Protein AF-A0A522UQ19-F1 (afdb_monomer_lite)

pLDDT: mean 93.89, std 5.87, range [55.84, 98.56]

Structure (mmCIF, N/CA/C/O backbone):
data_AF-A0A522UQ19-F1
#
_entry.id   AF-A0A522UQ19-F1
#
loop_
_atom_site.group_PDB
_atom_site.id
_atom_site.type_symbol
_atom_site.label_atom_id
_atom_site.label_alt_id
_atom_site.label_comp_id
_atom_site.label_asym_id
_atom_site.label_entity_id
_atom_site.label_seq_id
_atom_site.pdbx_PDB_ins_code
_atom_site.Cartn_x
_atom_site.Cartn_y
_atom_site.Cartn_z
_atom_site.occupancy
_atom_site.B_iso_or_equiv
_atom_site.auth_seq_id
_atom_site.auth_comp_id
_atom_site.auth_asym_id
_atom_site.auth_atom_id
_atom_site.pdbx_PDB_model_num
ATOM 1 N N . MET A 1 1 ? -5.947 -14.471 -11.072 1.00 60.84 1 MET A N 1
ATOM 2 C CA . MET A 1 1 ? -4.647 -14.147 -10.444 1.00 60.84 1 MET A CA 1
ATOM 3 C C . MET A 1 1 ? -3.530 -14.037 -11.478 1.00 60.84 1 MET A C 1
ATOM 5 O O . MET A 1 1 ? -3.002 -12.947 -11.583 1.00 60.84 1 MET A O 1
ATOM 9 N N . SER A 1 2 ? -3.228 -15.067 -12.293 1.00 78.19 2 SER A N 1
ATOM 10 C CA . SER A 1 2 ? -2.191 -14.959 -13.352 1.00 78.19 2 SER A CA 1
ATOM 11 C C . SER A 1 2 ? -2.476 -13.837 -14.357 1.00 78.19 2 SER A C 1
ATOM 13 O O . SER A 1 2 ? -1.659 -12.947 -14.506 1.00 78.19 2 SER A O 1
ATOM 15 N N . GLU A 1 3 ? -3.670 -13.799 -14.958 1.00 86.69 3 GLU A N 1
ATOM 16 C CA . GLU A 1 3 ? -3.995 -12.807 -15.999 1.00 86.69 3 GLU A CA 1
ATOM 17 C C . GLU A 1 3 ? -3.989 -11.355 -15.484 1.00 86.69 3 GLU A C 1
ATOM 19 O O . GLU A 1 3 ? -3.474 -10.456 -16.147 1.00 86.69 3 GLU A O 1
ATOM 24 N N . THR A 1 4 ? -4.497 -11.134 -14.266 1.00 88.00 4 THR A N 1
ATOM 25 C CA . THR A 1 4 ? -4.431 -9.840 -13.567 1.00 88.00 4 THR A CA 1
ATOM 26 C C . THR A 1 4 ? -2.983 -9.426 -13.307 1.00 88.00 4 THR A C 1
ATOM 28 O O . THR A 1 4 ? -2.610 -8.289 -13.587 1.00 88.00 4 THR A O 1
ATOM 31 N N . MET A 1 5 ? -2.151 -10.354 -12.822 1.00 88.75 5 MET A N 1
ATOM 32 C CA . MET A 1 5 ? -0.728 -10.111 -12.572 1.00 88.75 5 MET A CA 1
ATOM 33 C C . MET A 1 5 ? 0.027 -9.796 -13.863 1.00 88.75 5 MET A C 1
ATOM 35 O O . MET A 1 5 ? 0.856 -8.891 -13.892 1.00 88.75 5 MET A O 1
ATOM 39 N N . ASP A 1 6 ? -0.300 -10.497 -14.947 1.00 92.31 6 ASP A N 1
ATOM 40 C CA . ASP A 1 6 ? 0.312 -10.294 -16.256 1.00 92.31 6 ASP A CA 1
ATOM 41 C C . ASP A 1 6 ? -0.059 -8.920 -16.836 1.00 92.31 6 ASP A C 1
ATOM 43 O O . ASP A 1 6 ? 0.783 -8.242 -17.430 1.00 92.31 6 ASP A O 1
ATOM 47 N N . ALA A 1 7 ? -1.312 -8.483 -16.665 1.00 93.56 7 ALA A N 1
ATOM 48 C CA . ALA A 1 7 ? -1.766 -7.160 -17.087 1.00 93.56 7 ALA A CA 1
ATOM 49 C C . ALA A 1 7 ? -1.08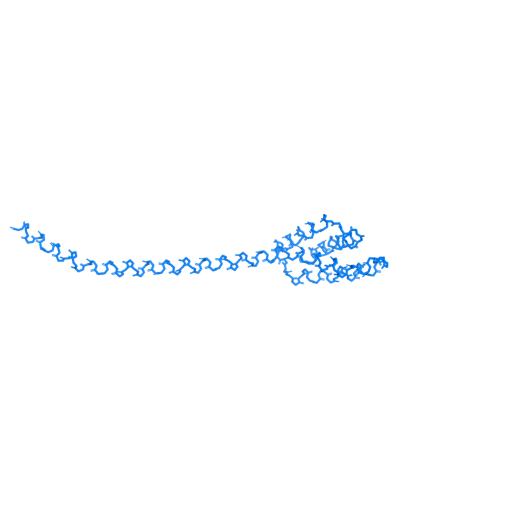8 -6.035 -16.290 1.00 93.56 7 ALA A C 1
ATOM 51 O O . ALA A 1 7 ? -0.525 -5.121 -16.896 1.00 93.56 7 ALA A O 1
ATOM 52 N N . LEU A 1 8 ? -1.072 -6.145 -14.957 1.00 94.94 8 LEU A N 1
ATOM 53 C CA . LEU A 1 8 ? -0.389 -5.193 -14.075 1.00 94.94 8 LEU A CA 1
ATOM 54 C C . LEU A 1 8 ? 1.117 -5.152 -14.349 1.00 94.94 8 LEU A C 1
ATOM 56 O O . LEU A 1 8 ? 1.705 -4.076 -14.375 1.00 94.94 8 LEU A O 1
ATOM 60 N N . GLY A 1 9 ? 1.738 -6.307 -14.600 1.00 94.75 9 GLY A N 1
ATOM 61 C CA . GLY A 1 9 ? 3.161 -6.408 -14.910 1.00 94.75 9 GLY A CA 1
ATOM 62 C C . GLY A 1 9 ? 3.536 -5.650 -16.180 1.00 94.75 9 GLY A C 1
ATOM 63 O O . GLY A 1 9 ? 4.494 -4.880 -16.170 1.00 94.75 9 GLY A O 1
ATOM 64 N N . ARG A 1 10 ? 2.752 -5.793 -17.259 1.00 96.06 10 ARG A N 1
ATOM 65 C CA . ARG A 1 10 ? 2.972 -5.032 -18.504 1.00 96.06 10 ARG A CA 1
ATOM 66 C C . ARG A 1 10 ? 2.848 -3.526 -18.288 1.00 96.06 10 ARG A C 1
ATOM 68 O O . ARG A 1 10 ? 3.658 -2.764 -18.809 1.00 96.06 10 ARG A O 1
ATOM 75 N N . GLU A 1 11 ? 1.846 -3.101 -17.525 1.00 97.25 11 GLU A N 1
ATOM 76 C CA . GLU A 1 11 ? 1.641 -1.686 -17.215 1.00 97.25 11 GLU A CA 1
ATOM 77 C C . GLU A 1 11 ? 2.780 -1.125 -16.355 1.00 97.25 11 GLU A C 1
ATOM 79 O O . GLU A 1 11 ? 3.308 -0.055 -16.654 1.00 97.25 11 GLU A O 1
ATOM 84 N N . TYR A 1 12 ? 3.216 -1.869 -15.338 1.00 97.75 12 TYR A N 1
ATOM 85 C CA . TYR A 1 12 ? 4.307 -1.451 -14.466 1.00 97.75 12 TYR A CA 1
ATOM 86 C C . TYR A 1 12 ? 5.642 -1.333 -15.196 1.00 97.75 12 TYR A C 1
ATO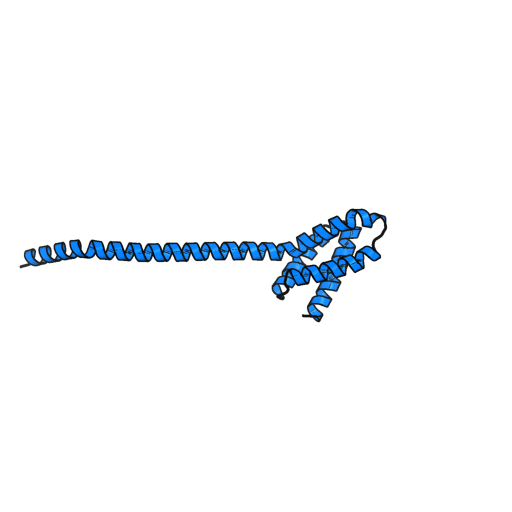M 88 O O . TYR A 1 12 ? 6.358 -0.359 -14.984 1.00 97.75 12 TYR A O 1
ATOM 96 N N . VAL A 1 13 ? 5.957 -2.274 -16.094 1.00 97.19 13 VAL A N 1
ATOM 97 C CA . VAL A 1 13 ? 7.141 -2.181 -16.963 1.00 97.19 13 VAL A CA 1
ATOM 98 C C . VAL A 1 13 ? 7.111 -0.876 -17.755 1.00 97.19 13 VAL A C 1
ATOM 100 O O . VAL A 1 13 ? 8.067 -0.112 -17.691 1.00 97.19 13 VAL A O 1
ATOM 103 N N . ALA A 1 14 ? 5.991 -0.555 -18.409 1.00 95.88 14 ALA A N 1
ATOM 104 C CA . ALA A 1 14 ? 5.869 0.681 -19.183 1.00 95.88 14 ALA A CA 1
ATOM 105 C C . ALA A 1 14 ? 6.006 1.953 -18.321 1.00 95.88 14 ALA A C 1
ATOM 107 O O . ALA A 1 14 ? 6.475 2.988 -18.797 1.00 95.88 14 ALA A O 1
ATOM 108 N N . ILE A 1 15 ? 5.584 1.908 -17.054 1.00 97.12 15 ILE A N 1
ATOM 109 C CA . ILE A 1 15 ? 5.783 3.010 -16.105 1.00 97.12 15 ILE A CA 1
ATOM 110 C C . ILE A 1 15 ? 7.267 3.127 -15.733 1.00 97.12 15 ILE A C 1
ATOM 112 O O . ILE A 1 15 ? 7.816 4.227 -15.817 1.00 97.12 15 ILE A O 1
ATOM 116 N N . LEU A 1 16 ? 7.911 2.013 -15.370 1.00 96.75 16 LEU A N 1
ATOM 117 C CA . LEU A 1 16 ? 9.315 1.972 -14.963 1.00 96.75 16 LEU A CA 1
ATOM 118 C C . LEU A 1 16 ? 10.251 2.411 -16.089 1.00 96.75 16 LEU A C 1
ATOM 120 O O . LEU A 1 16 ? 11.133 3.227 -15.845 1.00 96.75 16 LEU A O 1
ATOM 124 N N . GLU A 1 17 ? 10.028 1.944 -17.318 1.00 94.44 17 GLU A N 1
ATOM 125 C CA . GLU A 1 17 ? 10.818 2.341 -18.490 1.00 94.44 17 GLU A CA 1
ATOM 126 C C . GLU A 1 17 ? 10.805 3.860 -18.697 1.00 94.44 17 GLU A C 1
ATOM 128 O O . GLU A 1 17 ? 11.858 4.472 -18.877 1.00 94.44 17 GLU A O 1
ATOM 133 N N . ARG A 1 18 ? 9.627 4.494 -18.620 1.00 93.25 18 ARG A N 1
ATOM 134 C CA . ARG A 1 18 ? 9.519 5.955 -18.756 1.00 93.25 18 ARG A CA 1
ATOM 135 C C . ARG A 1 18 ? 10.162 6.693 -17.591 1.00 93.25 18 ARG A C 1
ATOM 137 O O . ARG A 1 18 ? 10.858 7.680 -17.814 1.00 93.25 18 ARG A O 1
ATOM 144 N N . TYR A 1 19 ? 9.920 6.232 -16.365 1.00 95.06 19 TYR A N 1
ATOM 145 C CA . TYR A 1 19 ? 10.432 6.904 -15.175 1.00 95.06 19 TYR A CA 1
ATOM 146 C C . TYR A 1 19 ? 11.961 6.867 -15.133 1.00 95.06 19 TYR A C 1
ATOM 148 O O . TYR A 1 19 ? 12.611 7.893 -14.953 1.00 95.06 19 TYR A O 1
ATOM 156 N N . VAL A 1 20 ? 12.545 5.704 -15.423 1.00 93.00 20 VAL A N 1
ATOM 157 C CA . VAL A 1 20 ? 13.997 5.520 -15.501 1.00 93.00 20 VAL A CA 1
ATOM 158 C C . VAL A 1 20 ? 14.627 6.369 -16.602 1.00 93.00 20 VAL A C 1
ATOM 160 O O . VAL A 1 20 ? 15.745 6.829 -16.401 1.00 93.00 20 VAL A O 1
ATOM 163 N N . ALA A 1 21 ? 13.951 6.604 -17.729 1.00 89.12 21 ALA A N 1
ATOM 164 C CA . ALA A 1 21 ? 14.504 7.395 -18.830 1.00 89.12 21 ALA A CA 1
ATOM 165 C C . ALA A 1 21 ? 14.395 8.917 -18.617 1.00 89.12 21 ALA A C 1
ATOM 167 O O . ALA A 1 21 ? 15.270 9.661 -19.056 1.00 89.12 21 ALA A O 1
ATOM 168 N N . ALA A 1 22 ? 13.324 9.397 -17.978 1.00 84.56 22 ALA A N 1
ATOM 169 C CA . ALA A 1 22 ? 12.974 10.822 -17.997 1.00 84.56 22 ALA A CA 1
ATOM 170 C C . ALA A 1 22 ? 12.694 11.457 -16.626 1.00 84.56 22 ALA A C 1
ATOM 172 O O . ALA A 1 22 ? 12.438 12.656 -16.592 1.00 84.56 22 ALA A O 1
ATOM 173 N N . ASP A 1 23 ? 12.743 10.696 -15.526 1.00 83.25 23 ASP A N 1
ATOM 174 C CA . ASP A 1 23 ? 12.320 11.163 -14.190 1.00 83.25 23 ASP A CA 1
ATOM 175 C C . ASP A 1 23 ? 10.906 11.779 -14.206 1.00 83.25 23 ASP A C 1
ATOM 177 O O . ASP A 1 23 ? 10.628 12.846 -13.666 1.00 83.25 23 ASP A O 1
ATOM 181 N N . ASP A 1 24 ? 10.010 11.115 -14.938 1.00 86.75 24 ASP A N 1
ATOM 182 C CA . ASP A 1 24 ? 8.647 11.564 -15.225 1.00 86.75 24 ASP A CA 1
ATOM 183 C C . ASP A 1 24 ? 7.772 11.529 -13.954 1.00 86.75 24 ASP A C 1
ATOM 185 O O . ASP A 1 24 ? 7.292 10.464 -13.571 1.00 86.75 24 ASP A O 1
ATOM 189 N N . GLU A 1 25 ? 7.513 12.674 -13.312 1.00 84.81 25 GLU A N 1
ATOM 190 C CA . GLU A 1 25 ? 6.613 12.792 -12.142 1.00 84.81 25 GLU A CA 1
ATOM 191 C C . GLU A 1 25 ? 5.236 12.097 -12.332 1.00 84.81 25 GLU A C 1
ATOM 193 O O . GLU A 1 25 ? 4.790 11.380 -11.428 1.00 84.81 25 GLU A O 1
ATOM 198 N N . PRO A 1 26 ? 4.555 12.199 -13.497 1.00 93.50 26 PRO A N 1
ATOM 199 C CA . PRO A 1 26 ? 3.360 11.408 -13.802 1.00 93.50 26 PRO A CA 1
ATOM 200 C C . PRO A 1 26 ? 3.512 9.888 -13.643 1.00 93.50 26 PRO A C 1
ATOM 202 O O . PRO A 1 26 ? 2.516 9.191 -13.431 1.00 93.50 26 PRO A O 1
ATOM 205 N N . ALA A 1 27 ? 4.720 9.338 -13.777 1.00 93.56 27 ALA A N 1
ATOM 206 C CA . ALA A 1 27 ? 4.967 7.913 -13.604 1.00 93.56 27 ALA A CA 1
ATOM 207 C C . ALA A 1 27 ? 4.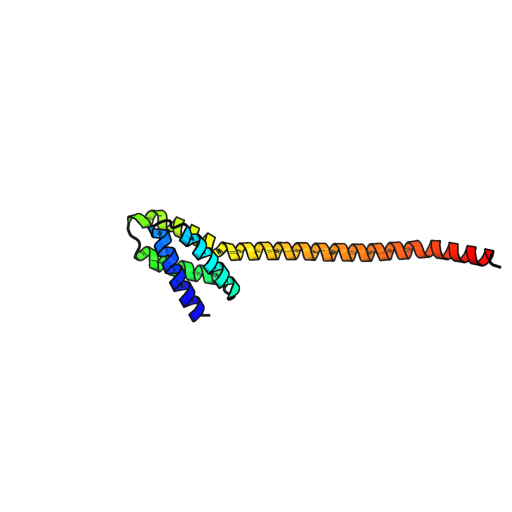812 7.477 -12.140 1.00 93.56 27 ALA A C 1
ATOM 209 O O . ALA A 1 27 ? 4.249 6.409 -11.901 1.00 93.56 27 ALA A O 1
ATOM 210 N N . LEU A 1 28 ? 5.208 8.319 -11.180 1.00 96.12 28 LEU A N 1
ATOM 211 C CA . LEU A 1 28 ? 5.007 8.071 -9.749 1.00 96.12 28 LEU A CA 1
ATOM 212 C C . LEU A 1 28 ? 3.510 8.002 -9.419 1.00 96.12 28 LEU A C 1
ATOM 214 O O . LEU A 1 28 ? 3.031 6.999 -8.893 1.00 96.12 28 LEU A O 1
ATOM 218 N N . SER A 1 29 ? 2.729 8.997 -9.854 1.00 96.75 29 SER A N 1
ATOM 219 C CA . SER A 1 29 ? 1.272 8.994 -9.646 1.00 96.75 29 SER A CA 1
ATOM 220 C C . SER A 1 29 ? 0.595 7.753 -10.245 1.00 96.75 29 SER A C 1
ATOM 222 O O . SER A 1 29 ? -0.289 7.166 -9.619 1.00 96.75 29 SER A O 1
ATOM 224 N N . ARG A 1 30 ? 1.042 7.290 -11.419 1.00 97.56 30 ARG A N 1
ATOM 225 C CA . ARG A 1 30 ? 0.542 6.043 -12.022 1.00 97.56 30 ARG A CA 1
ATOM 226 C C . ARG A 1 30 ? 0.964 4.797 -11.244 1.00 97.56 30 ARG A C 1
ATOM 228 O O . ARG A 1 30 ? 0.172 3.864 -11.149 1.00 97.56 30 ARG A O 1
ATOM 235 N N . ALA A 1 31 ? 2.176 4.759 -10.690 1.00 98.00 31 ALA A N 1
ATOM 236 C CA . ALA A 1 31 ? 2.615 3.654 -9.838 1.00 98.00 31 ALA A CA 1
ATOM 237 C C . ALA A 1 31 ? 1.756 3.555 -8.571 1.00 98.00 31 ALA A C 1
ATOM 239 O O . ALA A 1 31 ? 1.310 2.462 -8.222 1.00 98.00 31 ALA A O 1
ATOM 240 N N . TYR A 1 32 ? 1.429 4.688 -7.953 1.00 98.38 32 TYR A N 1
ATOM 241 C CA . TYR A 1 32 ? 0.504 4.738 -6.825 1.00 98.38 32 TYR A CA 1
ATOM 242 C C . TYR A 1 32 ? -0.888 4.199 -7.178 1.00 98.38 32 TYR A C 1
ATOM 244 O O . TYR A 1 32 ? -1.449 3.366 -6.461 1.00 98.38 32 TYR A O 1
ATOM 252 N N . GLU A 1 33 ? -1.463 4.646 -8.297 1.00 98.31 33 GLU A N 1
ATOM 253 C CA . GLU A 1 33 ? -2.767 4.163 -8.767 1.00 98.31 33 GLU A CA 1
ATOM 254 C C . GLU A 1 33 ? -2.743 2.665 -9.095 1.00 98.31 33 GLU A C 1
ATOM 256 O O . GLU A 1 33 ? -3.681 1.941 -8.746 1.00 98.31 33 GLU A O 1
ATOM 261 N N . LEU A 1 34 ? -1.659 2.180 -9.709 1.00 98.12 34 LEU A N 1
ATOM 262 C CA . LEU A 1 34 ? -1.436 0.759 -9.961 1.00 98.12 34 LEU A CA 1
ATOM 263 C C . LEU A 1 34 ? -1.434 -0.036 -8.650 1.00 98.12 34 LEU A C 1
ATOM 265 O O . LEU A 1 34 ? -2.169 -1.016 -8.540 1.00 98.12 34 LEU A O 1
ATOM 269 N N . GLY A 1 35 ? -0.675 0.414 -7.647 1.00 98.06 35 GLY A N 1
ATOM 270 C CA . GLY A 1 35 ? -0.604 -0.222 -6.331 1.00 98.06 35 GLY A CA 1
ATOM 271 C C . GLY A 1 35 ? -1.949 -0.218 -5.610 1.00 98.06 35 GLY A C 1
ATOM 272 O O . GLY A 1 35 ? -2.361 -1.227 -5.037 1.00 98.06 35 GLY A O 1
ATOM 273 N N . ARG A 1 36 ? -2.699 0.886 -5.709 1.00 98.19 36 ARG A N 1
ATOM 274 C CA . ARG A 1 36 ? -4.051 0.998 -5.149 1.00 98.19 36 ARG A CA 1
ATOM 275 C C . ARG A 1 36 ? -4.998 -0.018 -5.788 1.00 98.19 36 ARG A C 1
ATOM 277 O O . ARG A 1 36 ? -5.729 -0.683 -5.059 1.00 98.19 36 ARG A O 1
ATOM 284 N N . ARG A 1 37 ? -4.992 -0.148 -7.120 1.00 97.50 37 ARG A N 1
ATOM 285 C CA . ARG A 1 37 ? -5.817 -1.143 -7.832 1.00 97.50 37 ARG A CA 1
ATOM 286 C C . ARG A 1 37 ? -5.417 -2.565 -7.459 1.00 97.50 37 ARG A C 1
ATOM 288 O O . ARG A 1 37 ? -6.284 -3.339 -7.085 1.00 97.50 37 ARG A O 1
ATOM 295 N N . ALA A 1 38 ? -4.120 -2.869 -7.455 1.00 97.19 38 ALA A N 1
ATOM 296 C CA . ALA A 1 38 ? -3.613 -4.177 -7.054 1.00 97.19 38 ALA A CA 1
ATOM 297 C C . ALA A 1 38 ? -4.080 -4.572 -5.641 1.00 97.19 38 ALA A C 1
ATOM 299 O O . ALA A 1 38 ? -4.534 -5.695 -5.432 1.00 97.19 38 ALA A O 1
ATOM 300 N N . MET A 1 39 ? -4.032 -3.634 -4.690 1.00 96.62 39 MET A N 1
ATOM 301 C CA . MET A 1 39 ? -4.534 -3.842 -3.330 1.00 96.62 39 MET A CA 1
ATOM 302 C C . MET A 1 39 ? -6.049 -4.109 -3.299 1.00 96.62 39 MET A C 1
ATOM 304 O O . MET A 1 39 ? -6.498 -4.985 -2.564 1.00 96.62 39 MET A O 1
ATOM 308 N N . VAL A 1 40 ? -6.840 -3.373 -4.090 1.00 95.56 40 VAL A N 1
ATOM 309 C CA . VAL A 1 40 ? -8.297 -3.589 -4.213 1.00 95.56 40 VAL A CA 1
ATOM 310 C C . VAL A 1 40 ? -8.609 -4.953 -4.834 1.00 95.56 40 VAL A C 1
ATOM 312 O O . VAL A 1 40 ? -9.544 -5.620 -4.395 1.00 95.56 40 VAL A O 1
ATOM 315 N N . ASP A 1 41 ? -7.786 -5.402 -5.779 1.00 95.06 41 ASP A N 1
ATOM 316 C CA . ASP A 1 41 ? -7.890 -6.713 -6.428 1.00 95.06 41 ASP A CA 1
ATOM 317 C C . ASP A 1 41 ? -7.374 -7.871 -5.545 1.00 95.06 41 ASP A C 1
ATOM 319 O O . ASP A 1 41 ? -7.363 -9.029 -5.968 1.00 95.06 41 ASP A O 1
ATOM 323 N 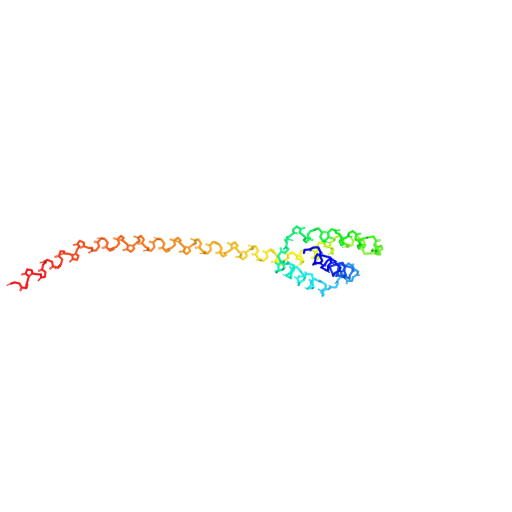N . GLY A 1 42 ? -6.966 -7.581 -4.303 1.00 95.00 42 GLY A N 1
ATOM 324 C CA . GLY A 1 42 ? -6.560 -8.572 -3.307 1.00 95.00 42 GLY A CA 1
ATOM 325 C C . GLY A 1 42 ? -5.114 -9.055 -3.427 1.00 95.00 42 GLY A C 1
ATOM 326 O O . GLY A 1 42 ? -4.757 -10.049 -2.795 1.00 95.00 42 GLY A O 1
ATOM 327 N N . LEU A 1 43 ? -4.280 -8.376 -4.215 1.00 96.00 43 LEU A N 1
ATOM 328 C CA . LEU A 1 43 ? -2.850 -8.670 -4.302 1.00 96.00 43 LEU A CA 1
ATOM 329 C C . LEU A 1 43 ? -2.114 -8.107 -3.087 1.00 96.00 43 LEU A C 1
ATOM 331 O O . LEU A 1 43 ? -2.500 -7.079 -2.533 1.00 96.00 43 LEU A O 1
ATOM 335 N N . GLY A 1 44 ? -1.046 -8.783 -2.670 1.00 96.00 44 GLY A N 1
ATOM 336 C CA . GLY A 1 44 ? -0.233 -8.399 -1.523 1.00 96.00 44 GLY A CA 1
ATOM 337 C C . GLY A 1 44 ? 1.065 -7.681 -1.894 1.00 96.00 44 GLY A C 1
ATOM 338 O O . GLY A 1 44 ? 1.481 -7.613 -3.048 1.00 96.00 44 GLY A O 1
ATOM 339 N N . VAL A 1 45 ? 1.780 -7.213 -0.868 1.00 97.62 45 VAL A N 1
ATOM 340 C CA . VAL A 1 45 ? 3.106 -6.581 -1.021 1.00 97.62 45 VAL A CA 1
ATOM 341 C C . VAL A 1 45 ? 4.124 -7.532 -1.667 1.00 97.62 45 VAL A C 1
ATOM 343 O O . VAL A 1 45 ? 4.973 -7.099 -2.442 1.00 97.62 45 VAL A O 1
ATOM 346 N N . LEU A 1 46 ? 4.032 -8.837 -1.390 1.00 97.00 46 LEU A N 1
ATOM 347 C CA . LEU A 1 46 ? 4.920 -9.835 -1.997 1.00 97.00 46 LEU A CA 1
ATOM 348 C C . LEU A 1 46 ? 4.686 -9.974 -3.504 1.00 97.00 46 LEU A C 1
ATOM 350 O O . LEU A 1 46 ? 5.650 -10.122 -4.252 1.00 97.00 46 LEU A O 1
ATOM 354 N N . ASP A 1 47 ? 3.438 -9.864 -3.955 1.00 97.31 47 ASP A N 1
ATOM 355 C CA . ASP A 1 47 ? 3.119 -9.867 -5.379 1.00 97.31 47 ASP A CA 1
ATOM 356 C C . ASP A 1 47 ? 3.729 -8.649 -6.079 1.00 97.31 47 ASP A C 1
ATOM 358 O O . ASP A 1 47 ? 4.345 -8.778 -7.137 1.00 97.31 47 ASP A O 1
ATOM 362 N N . MET A 1 48 ? 3.636 -7.475 -5.445 1.00 97.62 48 MET A N 1
ATOM 363 C CA . MET A 1 48 ? 4.249 -6.246 -5.954 1.00 97.62 48 MET A CA 1
ATOM 364 C C . MET A 1 48 ? 5.773 -6.365 -6.022 1.00 97.62 48 MET A C 1
ATOM 366 O O . MET A 1 48 ? 6.378 -5.920 -6.993 1.00 97.62 48 MET A O 1
ATOM 370 N N . ALA A 1 49 ? 6.404 -7.017 -5.042 1.00 97.50 49 ALA A N 1
ATOM 371 C CA . ALA A 1 49 ? 7.845 -7.258 -5.052 1.00 97.50 49 ALA A CA 1
ATOM 372 C C . ALA A 1 49 ? 8.276 -8.197 -6.195 1.00 97.50 49 ALA A C 1
ATOM 374 O O . ALA A 1 49 ? 9.295 -7.954 -6.846 1.00 97.50 49 ALA A O 1
ATOM 375 N N . VAL A 1 50 ? 7.500 -9.253 -6.467 1.00 96.75 50 VAL A N 1
ATOM 376 C CA . VAL A 1 50 ? 7.746 -10.163 -7.600 1.00 96.75 50 VAL A CA 1
ATOM 377 C C . VAL A 1 50 ? 7.611 -9.418 -8.926 1.00 96.75 50 VAL A C 1
ATOM 379 O O . VAL A 1 50 ? 8.506 -9.497 -9.771 1.00 96.75 50 VAL A O 1
ATOM 382 N N . LEU A 1 51 ? 6.531 -8.654 -9.082 1.00 96.62 51 LEU A N 1
ATOM 383 C CA . LEU A 1 51 ? 6.265 -7.823 -10.251 1.00 96.62 51 LEU A CA 1
ATOM 384 C C . LEU A 1 51 ? 7.372 -6.777 -10.460 1.00 96.62 51 LEU A C 1
ATOM 386 O O . LEU A 1 51 ? 7.881 -6.631 -11.573 1.00 96.62 51 LEU A O 1
ATOM 390 N N . HIS A 1 52 ? 7.819 -6.116 -9.391 1.00 98.12 52 HIS A N 1
ATOM 391 C CA . HIS A 1 52 ? 8.888 -5.124 -9.447 1.00 98.12 52 HIS A CA 1
ATOM 392 C C . HIS A 1 52 ? 10.221 -5.733 -9.875 1.00 98.12 52 HIS A C 1
ATOM 394 O O . HIS A 1 52 ? 10.878 -5.219 -10.779 1.00 98.12 52 HIS A O 1
ATOM 400 N N . ARG A 1 53 ? 10.604 -6.872 -9.286 1.00 97.75 53 ARG A N 1
ATOM 401 C CA . ARG A 1 53 ? 11.825 -7.588 -9.668 1.00 97.75 53 ARG A CA 1
ATOM 402 C C . ARG A 1 53 ? 11.814 -7.965 -11.150 1.00 97.75 53 ARG A C 1
ATOM 404 O O . ARG A 1 53 ? 12.826 -7.784 -11.826 1.00 97.75 53 ARG A O 1
ATOM 411 N N . ALA A 1 54 ? 10.691 -8.491 -11.644 1.00 95.69 54 ALA A N 1
ATOM 412 C CA . ALA A 1 54 ? 10.543 -8.853 -13.050 1.00 95.69 54 ALA A CA 1
ATOM 413 C C . ALA A 1 54 ? 10.681 -7.625 -13.964 1.00 95.69 54 ALA A C 1
ATOM 415 O O . ALA A 1 54 ? 11.400 -7.679 -14.962 1.00 95.69 54 ALA A O 1
ATOM 416 N N . ALA A 1 55 ? 10.064 -6.501 -13.589 1.00 96.81 55 ALA A N 1
ATOM 417 C CA . ALA A 1 55 ? 10.152 -5.263 -14.351 1.00 96.81 55 ALA A CA 1
ATOM 418 C C . ALA A 1 55 ? 11.564 -4.669 -14.358 1.00 96.81 55 ALA A C 1
ATOM 420 O O . ALA A 1 55 ? 12.073 -4.325 -15.422 1.00 96.81 55 ALA A O 1
ATOM 421 N N . VAL A 1 56 ? 12.239 -4.625 -13.207 1.00 97.44 56 VAL A N 1
ATOM 422 C CA . VAL A 1 56 ? 13.638 -4.189 -13.104 1.00 97.44 56 VAL A CA 1
ATOM 423 C C . VAL A 1 56 ? 14.537 -5.025 -14.006 1.00 97.44 56 VAL A C 1
ATOM 425 O O . VAL A 1 56 ? 15.338 -4.468 -14.752 1.00 97.44 56 VAL A O 1
ATOM 428 N N . GLN A 1 57 ? 14.381 -6.350 -13.986 1.00 95.56 57 GLN A N 1
ATOM 429 C CA . GLN A 1 57 ? 15.171 -7.243 -14.828 1.00 95.56 57 GLN A CA 1
ATOM 430 C C . GLN A 1 57 ? 14.938 -6.985 -16.324 1.00 95.56 57 GLN A C 1
ATOM 432 O O . GLN A 1 57 ? 15.894 -7.025 -17.097 1.00 95.56 57 GLN A O 1
ATOM 437 N N . ALA A 1 58 ? 13.699 -6.705 -16.731 1.00 93.19 58 ALA A N 1
ATOM 438 C CA . ALA A 1 58 ? 13.382 -6.366 -18.115 1.00 93.19 58 ALA A CA 1
ATOM 439 C C . ALA A 1 58 ? 13.983 -5.010 -18.530 1.00 93.19 58 ALA A C 1
ATOM 441 O O . ALA A 1 58 ? 14.602 -4.909 -19.589 1.00 93.19 58 ALA A O 1
ATOM 442 N N . CYS A 1 59 ? 13.862 -3.991 -17.675 1.00 94.44 59 CYS A N 1
ATOM 443 C CA . CYS A 1 59 ? 14.246 -2.615 -17.997 1.00 94.44 59 CYS A CA 1
ATOM 444 C C . CYS A 1 59 ? 15.759 -2.375 -17.912 1.00 94.44 59 CYS A C 1
ATOM 446 O O . CYS A 1 59 ? 16.313 -1.620 -18.704 1.00 94.44 59 CYS A O 1
ATOM 448 N N . ILE A 1 60 ? 16.467 -3.005 -16.968 1.00 93.25 60 ILE A N 1
ATOM 449 C CA . ILE A 1 60 ? 17.907 -2.750 -16.782 1.00 93.25 60 ILE A CA 1
ATOM 450 C C . ILE A 1 60 ? 18.740 -3.242 -17.970 1.00 93.25 60 ILE A C 1
ATOM 452 O O . ILE A 1 60 ? 19.783 -2.670 -18.290 1.00 93.25 60 ILE A O 1
ATOM 456 N N . VAL A 1 61 ? 18.268 -4.294 -18.646 1.00 90.62 61 VAL A N 1
ATOM 457 C CA . VAL A 1 61 ? 18.920 -4.852 -19.836 1.00 90.62 61 VAL A CA 1
ATOM 458 C C . VAL A 1 61 ? 18.764 -3.912 -21.034 1.00 90.62 61 VAL A C 1
ATOM 460 O O . VAL A 1 61 ? 19.702 -3.778 -21.820 1.00 90.62 61 VAL A O 1
ATOM 463 N N . SER A 1 62 ? 17.618 -3.237 -21.159 1.00 89.12 62 SER A N 1
ATOM 464 C CA . SER A 1 62 ? 17.321 -2.292 -22.243 1.00 89.12 62 SER A CA 1
ATOM 465 C C . SER A 1 62 ? 17.754 -0.848 -21.951 1.00 89.12 62 SER A C 1
ATOM 467 O O . SER A 1 62 ? 17.826 -0.045 -22.880 1.00 89.12 62 SER A O 1
ATOM 469 N N . ALA A 1 63 ? 18.091 -0.516 -20.700 1.00 90.75 63 ALA A N 1
ATOM 470 C CA . ALA A 1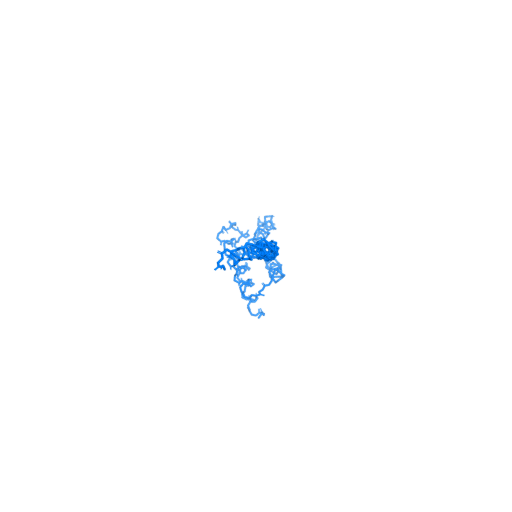 63 ? 18.473 0.832 -20.288 1.00 90.75 63 ALA A CA 1
ATOM 471 C C . ALA A 1 63 ? 19.738 1.347 -21.000 1.00 90.75 63 ALA A C 1
ATOM 473 O O . ALA A 1 63 ? 20.778 0.665 -21.062 1.00 90.75 63 ALA A O 1
ATOM 474 N N . ALA A 1 64 ? 19.669 2.597 -21.476 1.00 92.12 64 ALA A N 1
ATOM 475 C CA . ALA A 1 64 ? 20.806 3.285 -22.069 1.00 92.12 64 ALA A CA 1
ATOM 476 C C . ALA A 1 64 ? 21.921 3.486 -21.022 1.00 92.12 64 ALA A C 1
ATOM 478 O O . ALA A 1 64 ? 21.636 3.618 -19.831 1.00 92.12 64 ALA A O 1
ATOM 479 N N . PRO A 1 65 ? 23.208 3.541 -21.422 1.00 92.19 65 PRO A N 1
ATOM 480 C CA . PRO A 1 65 ? 24.316 3.669 -20.472 1.00 92.19 65 PRO A CA 1
ATOM 481 C C . PRO A 1 65 ? 24.207 4.871 -19.523 1.00 92.19 65 PRO A C 1
ATOM 483 O O . PRO A 1 65 ? 24.628 4.762 -18.375 1.00 92.19 65 PRO A O 1
ATOM 486 N N . ALA A 1 66 ? 23.625 5.983 -19.987 1.00 91.62 66 ALA A N 1
ATOM 487 C CA . ALA A 1 66 ? 23.404 7.185 -19.183 1.00 91.62 66 ALA A CA 1
ATOM 488 C C . ALA A 1 66 ? 22.388 6.969 -18.045 1.00 91.62 66 ALA A C 1
ATOM 490 O O . ALA A 1 66 ? 22.541 7.552 -16.975 1.00 91.62 66 ALA A O 1
ATOM 491 N N . ASP A 1 67 ? 21.412 6.080 -18.242 1.00 91.81 67 ASP A N 1
ATOM 492 C CA . ASP A 1 67 ? 20.325 5.842 -17.287 1.00 91.81 67 ASP A CA 1
ATOM 493 C C . ASP A 1 67 ? 20.681 4.776 -16.243 1.00 91.81 67 ASP A C 1
ATOM 495 O O . ASP A 1 67 ? 20.026 4.671 -15.211 1.00 91.81 67 ASP A O 1
ATOM 499 N N . ARG A 1 68 ? 21.749 3.994 -16.463 1.00 90.06 68 ARG A N 1
ATOM 500 C CA . ARG A 1 68 ? 22.158 2.899 -15.559 1.00 90.06 68 ARG A CA 1
ATOM 501 C C . ARG A 1 68 ? 22.641 3.372 -14.193 1.00 90.06 68 ARG A C 1
ATOM 503 O O . ARG A 1 68 ? 22.477 2.642 -13.223 1.00 90.06 68 ARG A O 1
ATOM 510 N N . GLY A 1 69 ? 23.246 4.559 -14.126 1.00 91.00 69 GLY A N 1
ATOM 511 C CA . GLY A 1 69 ? 23.665 5.181 -12.868 1.00 91.00 69 GLY A CA 1
ATOM 512 C C . GLY A 1 69 ? 22.479 5.447 -11.933 1.00 91.00 69 GLY A C 1
ATOM 513 O O . GLY A 1 69 ? 22.442 4.864 -10.854 1.00 91.00 69 GLY A O 1
ATOM 514 N N . PRO A 1 70 ? 21.489 6.262 -12.350 1.00 93.50 70 PRO A N 1
ATOM 515 C CA . PRO A 1 70 ? 20.311 6.566 -11.532 1.00 93.50 70 PRO A CA 1
ATOM 516 C C . PRO A 1 70 ? 19.252 5.450 -11.505 1.00 93.50 70 PRO A C 1
ATOM 518 O O . PRO A 1 70 ? 18.276 5.569 -10.769 1.00 93.50 70 PRO A O 1
ATOM 521 N N . PHE A 1 71 ? 19.401 4.380 -12.299 1.00 95.62 71 PHE A N 1
ATOM 522 C CA . PHE A 1 71 ? 18.396 3.317 -12.437 1.00 95.62 71 PHE A CA 1
ATOM 523 C C . PHE A 1 71 ? 17.925 2.763 -11.090 1.00 95.62 71 PHE A C 1
ATOM 525 O O . PHE A 1 71 ? 16.726 2.608 -10.876 1.00 95.62 71 PHE A O 1
ATOM 532 N N . ALA A 1 72 ? 18.868 2.424 -10.204 1.00 95.38 72 ALA A N 1
ATOM 533 C CA . ALA A 1 72 ? 18.553 1.774 -8.936 1.00 95.38 72 ALA A CA 1
ATOM 534 C C . ALA A 1 72 ? 17.716 2.683 -8.027 1.00 95.38 72 ALA A C 1
ATOM 536 O O . ALA A 1 72 ? 16.715 2.224 -7.481 1.00 95.38 72 ALA A O 1
ATOM 537 N N . ASP A 1 73 ? 18.086 3.961 -7.934 1.00 95.94 73 ASP A N 1
ATOM 538 C CA . ASP A 1 73 ? 17.366 4.949 -7.128 1.00 95.94 73 ASP A CA 1
ATOM 539 C C . ASP A 1 73 ? 15.966 5.193 -7.707 1.00 95.94 73 ASP A C 1
ATOM 541 O O . ASP A 1 73 ? 14.977 5.041 -6.999 1.00 95.94 73 ASP A O 1
ATOM 545 N N . ARG A 1 74 ? 15.848 5.400 -9.027 1.00 96.00 74 ARG A N 1
ATOM 546 C CA . ARG A 1 74 ? 14.542 5.580 -9.693 1.00 96.00 74 ARG A CA 1
ATOM 547 C C . ARG A 1 74 ? 13.637 4.352 -9.571 1.00 96.00 74 ARG A C 1
ATOM 549 O O . ARG A 1 74 ? 12.426 4.477 -9.404 1.00 96.00 74 ARG A O 1
ATOM 556 N N . ALA A 1 75 ? 14.199 3.148 -9.654 1.00 97.12 75 ALA A N 1
ATOM 557 C CA . ALA A 1 75 ? 13.441 1.922 -9.433 1.00 97.12 75 ALA A CA 1
ATOM 558 C C . ALA A 1 75 ? 12.949 1.825 -7.979 1.00 97.12 75 ALA A C 1
ATOM 560 O O . ALA A 1 75 ? 11.804 1.430 -7.754 1.00 97.12 75 ALA A O 1
ATOM 561 N N . ALA A 1 76 ? 13.781 2.209 -7.007 1.00 97.31 76 ALA A N 1
ATOM 562 C CA . ALA A 1 76 ? 13.404 2.240 -5.599 1.00 97.31 76 ALA A CA 1
ATOM 563 C C . ALA A 1 76 ? 12.309 3.281 -5.320 1.00 97.31 76 ALA A C 1
ATOM 565 O O . ALA A 1 76 ? 11.315 2.940 -4.683 1.00 97.31 76 ALA A O 1
ATOM 566 N N . ASP A 1 77 ? 12.429 4.497 -5.856 1.00 97.19 77 ASP A N 1
ATOM 567 C CA . ASP A 1 77 ? 11.421 5.555 -5.719 1.00 97.19 77 ASP A CA 1
ATOM 568 C C . ASP A 1 77 ? 10.064 5.109 -6.274 1.00 97.19 77 ASP A C 1
ATOM 570 O O . ASP A 1 77 ? 9.029 5.226 -5.613 1.00 97.19 77 ASP A O 1
ATOM 574 N N . LEU A 1 78 ? 10.068 4.482 -7.454 1.00 97.81 78 LEU A N 1
ATOM 575 C CA . LEU A 1 78 ? 8.854 3.938 -8.053 1.00 97.81 78 LEU A CA 1
ATOM 576 C C . LEU A 1 78 ? 8.265 2.771 -7.246 1.00 97.81 78 LEU A C 1
ATOM 578 O O . LEU A 1 78 ? 7.047 2.593 -7.214 1.00 97.81 78 LEU A O 1
ATOM 582 N N . LEU A 1 79 ? 9.109 1.943 -6.621 1.00 98.50 79 LEU A N 1
ATOM 583 C CA . LEU A 1 79 ? 8.662 0.873 -5.729 1.00 98.50 79 LEU A CA 1
ATOM 584 C C . LEU A 1 79 ? 8.028 1.441 -4.458 1.00 98.50 79 LEU A C 1
ATOM 586 O O . LEU A 1 79 ? 6.990 0.937 -4.036 1.00 98.50 79 LEU A O 1
ATOM 590 N N . TYR A 1 80 ? 8.614 2.479 -3.860 1.00 98.12 80 TYR A N 1
ATOM 591 C CA . TYR A 1 80 ? 8.013 3.143 -2.706 1.00 98.12 80 TYR A CA 1
ATOM 592 C C . TYR A 1 80 ? 6.634 3.680 -3.057 1.00 98.12 80 TYR A C 1
ATOM 594 O O . TYR A 1 80 ? 5.674 3.378 -2.353 1.00 98.12 80 TYR A O 1
ATOM 602 N N . GLU A 1 81 ? 6.506 4.354 -4.196 1.00 98.31 81 GLU A N 1
ATOM 603 C CA . GLU A 1 81 ? 5.223 4.910 -4.608 1.00 98.31 81 GLU A CA 1
ATOM 604 C C . GLU A 1 81 ? 4.178 3.828 -4.927 1.00 98.31 81 GLU A C 1
ATOM 606 O O . GLU A 1 81 ? 3.011 3.949 -4.549 1.00 98.31 81 GLU A O 1
ATOM 611 N N . LEU A 1 82 ? 4.605 2.710 -5.525 1.00 98.50 82 LEU A N 1
ATOM 612 C CA . LEU A 1 82 ? 3.768 1.523 -5.717 1.00 98.50 82 LEU A CA 1
ATOM 613 C C . LEU A 1 82 ? 3.272 0.934 -4.382 1.00 98.50 82 LEU A C 1
ATOM 615 O O . LEU A 1 82 ? 2.150 0.427 -4.307 1.00 98.50 82 LEU A O 1
ATOM 619 N N . LEU A 1 83 ? 4.101 0.968 -3.334 1.00 98.56 83 LEU A N 1
ATOM 620 C CA . LEU A 1 83 ? 3.804 0.378 -2.026 1.00 98.56 83 LEU A CA 1
ATOM 621 C C . LEU A 1 83 ? 3.100 1.338 -1.052 1.00 98.56 83 LEU A C 1
ATOM 623 O O . LEU A 1 83 ? 2.487 0.870 -0.089 1.00 98.56 83 LEU A O 1
ATOM 627 N N . SER A 1 84 ? 3.100 2.645 -1.319 1.00 98.38 84 SER A N 1
ATOM 628 C CA . SER A 1 84 ? 2.432 3.674 -0.508 1.00 98.38 84 SER A CA 1
ATOM 629 C C . SER A 1 84 ? 0.973 3.334 -0.132 1.00 98.38 84 SER A C 1
ATOM 631 O O . SER A 1 84 ? 0.614 3.469 1.044 1.00 98.38 84 SER A O 1
ATOM 633 N N . PRO A 1 85 ? 0.106 2.829 -1.042 1.00 98.38 85 PRO A N 1
ATOM 634 C CA . PRO A 1 85 ? -1.260 2.425 -0.687 1.00 98.38 85 PRO A CA 1
ATOM 635 C C . PRO A 1 85 ? -1.321 1.312 0.370 1.00 98.38 85 PRO A C 1
ATOM 637 O O . PRO A 1 85 ? -2.197 1.329 1.240 1.00 98.38 85 PRO A O 1
ATOM 640 N N . PHE A 1 86 ? -0.382 0.366 0.321 1.00 98.00 86 PHE A N 1
ATOM 641 C CA . PHE A 1 86 ? -0.310 -0.760 1.251 1.00 98.00 86 PHE A CA 1
ATOM 642 C C . PHE A 1 86 ? 0.121 -0.301 2.643 1.00 98.00 86 PHE A C 1
ATOM 644 O O . PHE A 1 86 ? -0.503 -0.685 3.634 1.00 98.00 86 PHE A O 1
ATOM 651 N N . GLU A 1 87 ? 1.140 0.560 2.729 1.00 97.69 87 GLU A N 1
ATOM 652 C CA . GLU A 1 87 ? 1.568 1.139 4.005 1.00 97.69 87 GLU A CA 1
ATOM 653 C C . GLU A 1 87 ? 0.446 1.973 4.637 1.00 97.69 87 GLU A C 1
ATOM 655 O O . GLU A 1 87 ? 0.157 1.833 5.831 1.00 97.69 87 GLU A O 1
ATOM 660 N N . MET A 1 88 ? -0.227 2.805 3.837 1.00 97.06 88 MET A N 1
ATOM 661 C CA . MET A 1 88 ? -1.344 3.625 4.304 1.00 97.06 88 MET A CA 1
ATOM 662 C C . MET A 1 88 ? -2.472 2.756 4.874 1.00 97.06 88 MET A C 1
ATOM 664 O O . MET A 1 88 ? -2.958 3.017 5.977 1.00 97.06 88 MET A O 1
ATOM 668 N N . SER A 1 89 ? -2.852 1.694 4.157 1.00 96.56 89 SER A N 1
ATOM 669 C CA . SER A 1 89 ? -3.868 0.736 4.605 1.00 96.56 89 SER A CA 1
ATOM 670 C C . SER A 1 89 ? -3.455 0.021 5.893 1.00 96.56 89 SER A C 1
ATOM 672 O O . SER A 1 89 ? -4.254 -0.101 6.826 1.00 96.56 89 SER A O 1
ATOM 674 N N . PHE A 1 90 ? -2.192 -0.396 5.997 1.00 96.38 90 PHE A N 1
ATOM 675 C CA . PHE A 1 90 ? -1.657 -1.038 7.195 1.00 96.38 90 PHE A CA 1
ATOM 676 C C . PHE A 1 90 ? -1.724 -0.114 8.422 1.00 96.38 90 PHE A C 1
ATOM 678 O O . PHE A 1 90 ? -2.253 -0.498 9.468 1.00 96.38 90 PHE A O 1
ATOM 685 N N . ARG A 1 91 ? -1.261 1.137 8.290 1.00 96.62 91 ARG A N 1
ATOM 686 C CA . ARG A 1 91 ? -1.290 2.134 9.375 1.00 96.62 91 ARG A CA 1
ATOM 687 C C . ARG A 1 91 ? -2.712 2.491 9.803 1.00 96.62 91 ARG A C 1
ATOM 689 O O . ARG A 1 91 ? -2.972 2.652 11.001 1.00 96.62 91 ARG A O 1
ATOM 696 N N . LEU A 1 92 ? -3.630 2.608 8.843 1.00 97.12 92 LEU A N 1
ATOM 697 C CA . LEU A 1 92 ? -5.036 2.889 9.121 1.00 97.12 92 LEU A CA 1
ATOM 698 C C . LEU A 1 92 ? -5.682 1.745 9.908 1.00 97.12 92 LEU A C 1
ATOM 700 O O . LEU A 1 92 ? -6.316 1.999 10.930 1.00 97.12 92 LEU A O 1
ATOM 704 N N . ASN A 1 93 ? -5.473 0.495 9.486 1.00 96.75 93 ASN A N 1
ATOM 705 C CA . ASN A 1 93 ? -5.996 -0.677 10.190 1.00 96.75 93 ASN A CA 1
ATOM 706 C C . ASN A 1 93 ? -5.477 -0.768 11.629 1.00 96.75 93 ASN A C 1
ATOM 708 O O . ASN A 1 93 ? -6.256 -1.008 12.551 1.00 96.75 93 ASN A O 1
ATOM 712 N N . GLU A 1 94 ? -4.188 -0.515 11.848 1.00 97.56 94 GLU A N 1
ATOM 713 C CA . GLU A 1 94 ? -3.614 -0.532 13.195 1.00 97.56 94 GLU A CA 1
ATOM 714 C C . GLU A 1 94 ? -4.180 0.592 14.080 1.00 97.56 94 GLU A C 1
ATOM 716 O O . GLU A 1 94 ? -4.449 0.387 15.265 1.00 97.56 94 GLU A O 1
ATOM 721 N N . THR A 1 95 ? -4.431 1.772 13.507 1.00 97.88 95 THR A N 1
ATOM 722 C CA . THR A 1 95 ? -5.080 2.883 14.221 1.00 97.88 95 THR A CA 1
ATOM 723 C C . THR A 1 95 ? -6.518 2.534 14.601 1.00 97.88 95 THR A C 1
ATOM 725 O O . THR A 1 95 ? -6.909 2.713 15.755 1.00 97.88 95 THR A O 1
ATOM 728 N N . LEU A 1 96 ? -7.287 1.986 13.657 1.00 98.12 96 LEU A N 1
ATOM 729 C CA . LEU A 1 96 ? -8.663 1.546 13.889 1.00 98.12 96 LEU A CA 1
ATOM 730 C C . LEU A 1 96 ? -8.733 0.463 14.969 1.00 98.12 96 LEU A C 1
ATOM 732 O O . LEU A 1 96 ? -9.595 0.531 15.845 1.00 98.12 96 LEU A O 1
ATOM 736 N N . ARG A 1 97 ? -7.800 -0.498 14.957 1.00 97.81 97 ARG A N 1
ATOM 737 C CA . ARG A 1 97 ? -7.705 -1.547 15.981 1.00 97.81 97 ARG A CA 1
ATOM 738 C C . ARG A 1 97 ? -7.526 -0.951 17.377 1.00 97.81 97 ARG A C 1
ATOM 740 O O . ARG A 1 97 ? -8.289 -1.277 18.280 1.00 97.81 97 ARG A O 1
ATOM 747 N N . ARG A 1 98 ? -6.577 -0.025 17.541 1.00 97.25 98 ARG A N 1
ATOM 748 C CA . ARG A 1 98 ? -6.318 0.637 18.833 1.00 97.25 98 ARG A CA 1
ATOM 749 C C . ARG A 1 98 ? -7.508 1.458 19.319 1.00 97.25 98 ARG A C 1
ATOM 751 O O . ARG A 1 98 ? -7.838 1.420 20.500 1.00 97.25 98 ARG A O 1
ATOM 758 N N . GLN A 1 99 ? -8.162 2.194 18.421 1.00 97.81 99 GLN A N 1
ATOM 759 C CA . GLN A 1 99 ? -9.352 2.974 18.769 1.00 97.81 99 GLN A CA 1
ATOM 760 C C . GLN A 1 99 ? -10.502 2.073 19.219 1.00 97.81 99 GLN A C 1
ATOM 762 O O . GLN A 1 99 ? -11.155 2.370 20.218 1.00 97.81 99 GLN A O 1
ATOM 767 N N . ARG A 1 100 ? -10.717 0.950 18.527 1.00 97.94 100 ARG A N 1
ATOM 768 C CA . ARG A 1 100 ? -11.711 -0.048 18.921 1.00 97.94 100 ARG A CA 1
ATOM 769 C C . ARG A 1 100 ? -11.428 -0.602 20.319 1.00 97.94 100 ARG A C 1
ATOM 771 O O . ARG A 1 100 ? -12.328 -0.609 21.152 1.00 97.94 100 ARG A O 1
ATOM 778 N N . GLU A 1 101 ? -10.187 -0.995 20.593 1.00 97.62 101 GLU A N 1
ATOM 779 C CA . GLU A 1 101 ? -9.771 -1.510 21.907 1.00 97.62 101 GLU A CA 1
ATOM 780 C C . GLU A 1 101 ? -9.960 -0.476 23.029 1.00 97.62 101 GLU A C 1
ATOM 782 O O . GLU A 1 101 ? -10.392 -0.819 24.134 1.00 97.62 101 GLU A O 1
ATOM 787 N N . ALA A 1 102 ? -9.690 0.802 22.748 1.00 97.19 102 ALA A N 1
ATOM 788 C CA . ALA A 1 102 ? -9.915 1.889 23.696 1.00 97.19 102 ALA A CA 1
ATOM 789 C C . ALA A 1 102 ? -11.410 2.075 24.007 1.00 97.19 102 ALA A C 1
ATOM 791 O O . ALA A 1 102 ? -11.787 2.146 25.176 1.00 97.19 102 ALA A O 1
ATOM 792 N N . VAL A 1 103 ? -12.268 2.091 22.980 1.00 98.00 103 VAL A N 1
ATOM 793 C CA . VAL A 1 103 ? -13.728 2.201 23.149 1.00 98.00 103 VAL A CA 1
ATOM 794 C C . VAL A 1 103 ? -14.284 1.013 23.937 1.00 98.00 103 VAL A C 1
ATOM 796 O O . VAL A 1 103 ? -15.059 1.205 24.870 1.00 98.00 103 VAL A O 1
ATOM 799 N N . GLU A 1 104 ? -13.860 -0.211 23.617 1.00 97.31 104 GLU A N 1
ATOM 800 C CA . GLU A 1 104 ? -14.272 -1.423 24.339 1.00 97.31 104 GLU A CA 1
ATOM 801 C C . GLU A 1 104 ? -13.820 -1.407 25.811 1.00 97.31 104 GLU A C 1
ATOM 803 O O . GLU A 1 104 ? -14.500 -1.940 26.688 1.00 97.31 104 GLU A O 1
ATOM 808 N N . THR A 1 105 ? -12.682 -0.783 26.112 1.00 97.69 105 THR A N 1
ATOM 809 C CA . THR A 1 105 ? -12.190 -0.633 27.489 1.00 97.69 105 THR A CA 1
ATOM 810 C C . THR A 1 105 ? -13.000 0.402 28.265 1.00 97.69 105 THR A C 1
ATOM 812 O O . THR A 1 105 ? -13.519 0.074 29.329 1.00 97.69 105 THR A O 1
ATOM 815 N N . ILE A 1 106 ? -13.206 1.595 27.699 1.00 95.69 106 ILE A N 1
ATOM 816 C CA . ILE A 1 106 ? -14.004 2.663 28.322 1.00 95.69 106 ILE A CA 1
ATOM 817 C C . ILE A 1 106 ? -15.443 2.198 28.577 1.00 95.69 106 ILE A C 1
ATOM 819 O O . ILE A 1 106 ? -15.991 2.463 29.644 1.00 95.69 106 ILE A O 1
ATOM 823 N N . ASN A 1 107 ? -16.051 1.469 27.636 1.00 96.94 107 ASN A N 1
ATOM 824 C CA . ASN A 1 107 ? -17.400 0.931 27.825 1.00 96.94 107 ASN A CA 1
ATOM 825 C C . ASN A 1 107 ? -17.468 -0.030 29.020 1.00 96.94 107 ASN A C 1
ATOM 827 O O . ASN A 1 107 ? -18.366 0.099 29.849 1.00 96.94 107 ASN A O 1
ATOM 831 N N . ARG A 1 108 ? -16.495 -0.940 29.166 1.00 96.06 108 ARG A N 1
ATOM 832 C CA . ARG A 1 108 ? -16.432 -1.857 30.320 1.00 96.06 108 ARG A CA 1
ATOM 833 C C . ARG A 1 108 ? -16.220 -1.119 31.641 1.00 96.06 108 ARG A C 1
ATOM 835 O O . ARG A 1 108 ? -16.830 -1.471 32.649 1.00 96.06 108 ARG A O 1
ATOM 842 N N . GLU A 1 109 ? -15.376 -0.090 31.650 1.00 96.25 109 GLU A N 1
ATOM 843 C CA . GLU A 1 109 ? -15.164 0.751 32.834 1.00 96.25 109 GLU A CA 1
ATOM 844 C C . GLU A 1 109 ? -16.436 1.515 33.218 1.00 96.25 109 GLU A C 1
ATOM 846 O O . GLU A 1 109 ? -16.792 1.563 34.396 1.00 96.25 109 GLU A O 1
ATOM 851 N N . LEU A 1 110 ? -17.164 2.048 32.233 1.00 96.38 110 LEU A N 1
ATOM 852 C CA . LEU A 1 110 ? -18.431 2.741 32.447 1.00 96.38 110 LEU A CA 1
ATOM 853 C C . LEU A 1 110 ? -19.513 1.805 32.999 1.00 96.38 110 LEU A C 1
ATOM 855 O O . LEU A 1 110 ? -20.240 2.185 33.918 1.00 96.38 110 LEU A O 1
ATOM 859 N N . GLU A 1 111 ? -19.615 0.585 32.472 1.00 95.38 111 GLU A N 1
ATOM 860 C CA . GLU A 1 111 ? -20.522 -0.447 32.986 1.00 95.38 111 GLU A CA 1
ATOM 861 C C . GLU A 1 111 ? -20.187 -0.800 34.442 1.00 95.38 111 GLU A C 1
ATOM 863 O O . GLU A 1 111 ? -21.073 -0.808 35.301 1.00 95.38 111 GLU A O 1
ATOM 868 N N . SER A 1 112 ? -18.903 -1.009 34.747 1.00 95.19 112 SER A N 1
ATOM 869 C CA . SER A 1 112 ? -18.430 -1.290 36.108 1.00 95.19 112 SER A CA 1
ATOM 870 C C . SER A 1 112 ? -18.717 -0.130 37.070 1.00 95.19 112 SER A C 1
ATOM 872 O O . SER A 1 112 ? -19.198 -0.347 38.185 1.00 95.19 112 SER A O 1
ATOM 874 N N . PHE A 1 113 ? -18.460 1.111 36.650 1.00 94.38 113 PHE A N 1
ATOM 875 C CA . PHE A 1 113 ? -18.743 2.305 37.445 1.00 94.38 113 PHE A CA 1
ATOM 876 C C . PHE A 1 113 ? -20.245 2.455 37.712 1.00 94.38 113 PHE A C 1
ATOM 878 O O . PHE A 1 113 ? -20.660 2.642 38.856 1.00 94.38 113 PHE A O 1
ATOM 885 N N . SER A 1 114 ? -21.071 2.300 36.673 1.00 92.75 114 SER A N 1
ATOM 886 C CA . SER A 1 114 ? -22.531 2.397 36.776 1.00 92.75 114 SER A CA 1
ATOM 887 C C . SER A 1 114 ? -23.103 1.332 37.712 1.00 92.75 114 SER A C 1
ATOM 889 O O . SER A 1 114 ? -23.999 1.623 38.510 1.00 92.75 114 SER A O 1
ATOM 891 N N . TYR A 1 115 ? -22.561 0.111 37.657 1.00 92.75 115 TYR A N 1
ATOM 892 C CA . TYR A 1 115 ? -22.919 -0.968 38.571 1.00 92.75 115 TYR A CA 1
ATOM 893 C C . TYR A 1 115 ? -22.555 -0.631 40.023 1.00 92.75 115 TYR A C 1
ATOM 895 O O . TYR A 1 115 ? -23.416 -0.729 40.900 1.00 92.75 115 TYR A O 1
ATOM 903 N N . SER A 1 116 ? -21.319 -0.181 40.275 1.00 94.62 116 SER A N 1
ATOM 904 C CA . SER A 1 116 ? -20.853 0.194 41.619 1.00 94.62 116 SER A CA 1
ATOM 905 C C . SER A 1 116 ? -21.704 1.311 42.220 1.00 94.62 116 SER A C 1
ATOM 907 O O . SER A 1 116 ? -22.223 1.164 43.321 1.00 94.62 116 SER A O 1
ATOM 909 N N . VAL A 1 117 ? -21.927 2.398 41.473 1.00 93.38 117 VAL A N 1
ATOM 910 C CA . VAL A 1 117 ? -22.726 3.539 41.945 1.00 93.38 117 VAL A CA 1
ATOM 911 C C . VAL A 1 117 ? -24.168 3.121 42.233 1.00 93.38 117 VAL A C 1
ATOM 913 O O . VAL A 1 117 ? -24.717 3.475 43.274 1.00 93.38 117 VAL A O 1
ATOM 916 N N . SER A 1 118 ? -24.787 2.329 41.353 1.00 91.88 118 SER A N 1
ATOM 917 C CA . SER A 1 118 ? -26.158 1.839 41.566 1.00 91.88 118 SER A CA 1
ATOM 918 C C . SER A 1 118 ? -26.270 0.960 42.812 1.00 91.88 118 SER A C 1
ATOM 920 O O . SER A 1 118 ? -27.264 1.028 43.538 1.00 91.88 118 SER A O 1
ATOM 922 N N . HIS A 1 119 ? -25.261 0.124 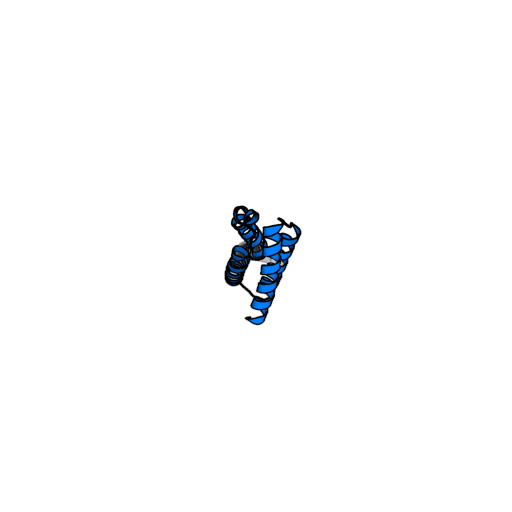43.061 1.00 90.56 119 HIS A N 1
ATOM 923 C CA . HIS A 1 119 ? -25.196 -0.708 44.254 1.00 90.56 119 HIS A CA 1
ATOM 924 C C . HIS A 1 119 ? -25.060 0.148 45.521 1.00 90.56 119 HIS A C 1
ATOM 926 O O . HIS A 1 119 ? -25.839 -0.024 46.462 1.00 90.56 119 HIS A O 1
ATOM 932 N N . ASP A 1 120 ? -24.143 1.112 45.516 1.00 93.62 120 ASP A N 1
ATOM 933 C CA . ASP A 1 120 ? -23.845 1.951 46.678 1.00 93.62 120 ASP A CA 1
ATOM 934 C C . ASP A 1 120 ? -24.995 2.911 47.018 1.00 93.62 120 ASP A C 1
ATOM 936 O O . ASP A 1 120 ? -25.277 3.153 48.191 1.00 93.62 120 ASP A O 1
ATOM 940 N N . LEU A 1 121 ? -25.738 3.393 46.014 1.00 92.75 121 LEU A N 1
ATOM 941 C CA . LEU A 1 121 ? -26.923 4.237 46.212 1.00 92.75 121 LEU A CA 1
ATOM 942 C C . LEU A 1 121 ? -28.162 3.459 46.684 1.00 92.75 121 LEU A C 1
ATOM 944 O O . LEU A 1 121 ? -29.087 4.052 47.243 1.00 92.75 121 LEU A O 1
ATOM 948 N N . ARG A 1 122 ? -28.207 2.132 46.513 1.00 91.00 122 ARG A N 1
ATOM 949 C CA . ARG A 1 122 ? -29.380 1.319 46.880 1.00 91.00 122 ARG A CA 1
ATOM 950 C C . ARG A 1 122 ? -29.646 1.314 48.388 1.00 91.00 122 ARG A C 1
ATOM 952 O O . ARG A 1 122 ? -30.807 1.310 48.794 1.00 91.00 122 ARG A O 1
ATOM 959 N N . ALA A 1 123 ? -28.599 1.292 49.212 1.00 89.31 123 ALA A N 1
ATOM 960 C CA . ALA A 1 123 ? -28.727 1.310 50.669 1.00 89.31 123 ALA A CA 1
ATOM 961 C C . ALA A 1 123 ? -29.318 2.633 51.206 1.00 89.31 123 ALA A C 1
ATOM 963 O O . ALA A 1 123 ? -30.342 2.573 51.888 1.00 89.31 123 ALA A O 1
ATOM 964 N N . PRO A 1 124 ? -28.763 3.821 50.886 1.00 90.25 124 PRO A N 1
ATOM 965 C CA . PRO A 1 124 ? -29.323 5.082 51.362 1.00 90.25 124 PRO A CA 1
ATOM 966 C C . PRO A 1 124 ? -30.724 5.358 50.804 1.00 90.25 124 PRO A C 1
ATOM 968 O O . PRO A 1 124 ? -31.582 5.804 51.562 1.00 90.25 124 PRO A O 1
ATOM 971 N N . LEU A 1 125 ? -31.000 5.043 49.531 1.00 90.25 125 LEU A N 1
ATOM 972 C CA . LEU A 1 125 ? -32.338 5.238 48.956 1.00 90.25 125 LEU A CA 1
ATOM 973 C C . LEU A 1 125 ? -33.402 4.395 49.669 1.00 90.25 125 LEU A C 1
ATOM 975 O O . LEU A 1 125 ? -34.469 4.912 49.979 1.00 90.25 125 LEU A O 1
ATOM 979 N N . ARG A 1 126 ? -33.093 3.136 50.008 1.00 87.94 126 ARG A N 1
ATOM 980 C CA . ARG A 1 126 ? -33.991 2.283 50.806 1.00 87.94 126 ARG A CA 1
ATOM 981 C C . ARG A 1 126 ? -34.274 2.848 52.194 1.00 87.94 126 ARG A C 1
ATOM 983 O O . ARG A 1 126 ? -35.408 2.770 52.653 1.00 87.94 126 ARG A O 1
ATOM 990 N N . SER A 1 127 ? -33.261 3.396 52.861 1.00 90.81 127 SER A N 1
ATOM 991 C CA . SER A 1 127 ? -33.443 4.018 54.176 1.00 90.81 127 SER A CA 1
ATOM 992 C C . SER A 1 127 ? -34.362 5.238 54.100 1.00 90.81 127 SER A C 1
ATOM 994 O O . SER A 1 127 ? -35.237 5.392 54.946 1.00 90.81 127 SER A O 1
ATOM 996 N N . ILE A 1 128 ? -34.192 6.082 53.076 1.00 91.69 128 ILE A N 1
ATOM 997 C CA . ILE A 1 128 ? -35.056 7.250 52.846 1.00 91.69 128 ILE A CA 1
ATOM 998 C C . ILE A 1 128 ? -36.501 6.809 52.585 1.00 91.69 128 ILE A C 1
ATOM 1000 O O . ILE A 1 128 ? -37.412 7.364 53.195 1.00 91.69 128 ILE A O 1
ATOM 1004 N N . ASP A 1 129 ? -36.700 5.793 51.741 1.00 90.19 129 ASP A N 1
ATOM 1005 C CA . ASP A 1 129 ? -38.027 5.240 51.441 1.00 90.19 129 ASP A CA 1
ATOM 1006 C C . ASP A 1 129 ? -38.733 4.749 52.715 1.00 90.19 129 ASP A C 1
ATOM 1008 O O . ASP A 1 129 ? -39.880 5.104 52.972 1.00 90.19 129 ASP A O 1
ATOM 1012 N N . GLY A 1 130 ? -38.020 4.010 53.575 1.00 87.12 130 GLY A N 1
ATOM 1013 C CA . GLY A 1 130 ? -38.560 3.535 54.851 1.00 87.12 130 GLY A CA 1
ATOM 1014 C C . GLY A 1 130 ? -38.960 4.668 55.803 1.00 87.12 130 GLY A C 1
ATOM 1015 O O . GLY A 1 130 ? -40.023 4.603 56.420 1.00 87.12 130 GLY A O 1
ATOM 1016 N N . PHE A 1 131 ? -38.157 5.736 55.900 1.00 90.44 131 PHE A N 1
ATOM 1017 C CA . PHE A 1 131 ? -38.524 6.914 56.697 1.00 90.44 131 PHE A CA 1
ATOM 1018 C C . PHE A 1 131 ? -39.746 7.642 56.132 1.00 90.44 131 PHE A C 1
ATOM 1020 O O . PHE A 1 131 ? -40.610 8.062 56.900 1.00 90.44 131 PHE A O 1
ATOM 1027 N N . ALA A 1 132 ? -39.839 7.783 54.808 1.00 90.31 132 ALA A N 1
ATOM 1028 C CA . ALA A 1 132 ? -40.990 8.405 54.163 1.00 90.31 132 ALA A CA 1
ATOM 1029 C C . ALA A 1 132 ? -42.284 7.617 54.423 1.00 90.31 132 ALA A C 1
ATOM 1031 O O . ALA A 1 132 ? -43.330 8.222 54.643 1.00 90.31 132 ALA A O 1
ATOM 1032 N N . GLN A 1 133 ? -42.202 6.285 54.454 1.00 90.19 133 GLN A N 1
ATOM 1033 C CA . GLN A 1 133 ? -43.340 5.404 54.716 1.00 90.19 133 GLN A CA 1
ATOM 1034 C C . GLN A 1 133 ? -43.866 5.542 56.150 1.00 90.19 133 GLN A C 1
ATOM 1036 O O . GLN A 1 133 ? -45.070 5.672 56.335 1.00 90.19 133 GLN A O 1
ATOM 1041 N N . ILE A 1 134 ? -42.970 5.626 57.143 1.00 92.38 134 ILE A N 1
ATOM 1042 C CA . ILE A 1 134 ? -43.333 5.887 58.550 1.00 92.38 134 ILE A CA 1
ATOM 1043 C C . ILE A 1 134 ? -44.021 7.250 58.709 1.00 92.38 134 ILE A C 1
ATOM 1045 O O . ILE A 1 134 ? -44.926 7.390 59.517 1.00 92.38 134 ILE A O 1
ATOM 1049 N N . LEU A 1 135 ? -43.595 8.267 57.954 1.00 86.69 135 LEU A N 1
ATOM 1050 C CA . LEU A 1 135 ? -44.194 9.607 58.007 1.00 86.69 135 LEU A CA 1
ATOM 1051 C C . LEU A 1 135 ? -45.568 9.699 57.320 1.00 86.69 135 LEU A C 1
ATOM 1053 O O . LEU A 1 135 ? -46.224 10.734 57.437 1.00 86.69 135 LEU A O 1
ATOM 1057 N N . HIS A 1 136 ? -45.972 8.676 56.562 1.00 78.81 136 HIS A N 1
ATOM 1058 C CA . HIS A 1 136 ? -47.253 8.634 55.854 1.00 78.81 136 HIS A CA 1
ATOM 1059 C C . HIS A 1 136 ? -48.343 7.850 56.609 1.00 78.81 136 HIS A C 1
ATOM 1061 O O . HIS A 1 136 ? -49.498 7.882 56.183 1.00 78.81 136 HIS A O 1
ATOM 1067 N N . GLU A 1 137 ? -47.977 7.165 57.699 1.00 55.84 137 GLU A N 1
ATOM 1068 C CA . GLU A 1 137 ? -48.880 6.495 58.653 1.00 55.84 137 GLU A CA 1
ATOM 1069 C C . GLU A 1 137 ? -49.310 7.437 59.789 1.00 55.84 137 GLU A C 1
ATOM 1071 O O . GLU A 1 137 ? -50.496 7.353 60.189 1.00 55.84 137 GLU A O 1
#

Foldseek 3Di:
DVVLLVVLLVVLLVLLLCCLVPVDPVSLVVLLVSLLVCVVVVHDLVSLVVSLVVSLVVRCVVDDPVSNVCSVVSSVSSSCSNCVNVVVVVVVVVVVVVVVVVVVVVVVVVVVVVVVVVVVVVVVVVVVVVVVVVVVD

Radius of gyration: 30.61 Å; chains: 1; bounding box: 73×28×81 Å

Sequence (137 aa):
MSETMDALGREYVAILERYVAADDEPALSRAYELGRRAMVDGLGVLDMAVLHRAAVQACIVSAAPADRGPFADRAADLLYELLSPFEMSFRLNETLRRQREAVETINRELESFSYSVSHDLRAPLRSIDGFAQILHE

Secondary structure (DSSP, 8-state):
-HHHHHHHHHHHHHHHHHHHHH--HHHHHHHHHHHHHHHHTT--HHHHHHHHHHHHHHHHHH--TTTTTTHHHHHHHHHHHHHHHHHHHHHHHHHHHHHHHHHHHHHHHHHHHHHHHHHHHHHHHHHHHHHHHHTT-